Protein AF-X1IYY9-F1 (afdb_monomer_lite)

Foldseek 3Di:
DFDQPVQFFDKAKPDWDWPDQAQQFTKIKIWIDTPDWFQQDWWWKFKDLDPVDRPDTATWDDDTRTMTMGGGDHRPVHDDQQGKMKIKIAGDPPGSCHPRIYDIDIDGHD

Secondary structure (DSSP, 8-state):
-----TTS--EEEEEEEEEE-STT-EEEEEEEEESSTT----EEEEEESBTTB--EEEEPEEETTTEEEEEEE--GGG--TT-EEEEEEEEPTTSTTTT-PPPPEEEE--

Radius of gyration: 13.71 Å; chains: 1; bounding box: 32×25×36 Å

Structure (mmCIF, N/CA/C/O backbone):
data_AF-X1IYY9-F1
#
_entry.id   AF-X1IYY9-F1
#
loop_
_atom_site.group_PDB
_atom_site.id
_atom_site.type_symbol
_atom_site.label_atom_id
_atom_site.label_alt_id
_atom_site.label_comp_id
_atom_site.label_asym_id
_atom_site.label_entity_id
_atom_site.label_seq_id
_atom_site.pdbx_PDB_ins_code
_atom_site.Cartn_x
_atom_site.Cartn_y
_atom_site.Cartn_z
_atom_site.occupancy
_atom_site.B_iso_or_equiv
_atom_site.auth_seq_id
_atom_site.auth_comp_id
_atom_site.auth_asym_id
_atom_site.auth_atom_id
_atom_site.pdbx_PDB_model_num
ATOM 1 N N . MET A 1 1 ? -15.317 -3.713 -0.222 1.00 36.53 1 MET A N 1
ATOM 2 C CA . MET A 1 1 ? -16.298 -3.359 0.817 1.00 36.53 1 MET A CA 1
ATOM 3 C C . MET A 1 1 ? -15.559 -3.500 2.126 1.00 36.53 1 MET A C 1
ATOM 5 O O . MET A 1 1 ? -15.059 -4.590 2.386 1.00 36.53 1 MET A O 1
ATOM 9 N N . ASP A 1 2 ? -15.377 -2.403 2.850 1.00 38.66 2 ASP A N 1
ATOM 10 C CA . ASP A 1 2 ? -14.520 -2.381 4.035 1.00 38.66 2 ASP A CA 1
ATOM 11 C C . ASP A 1 2 ? -15.244 -3.054 5.203 1.00 38.66 2 ASP A C 1
ATOM 13 O O . ASP A 1 2 ? -16.399 -2.741 5.502 1.00 38.66 2 ASP A O 1
ATOM 17 N N . VAL A 1 3 ? -14.593 -4.043 5.815 1.00 47.41 3 VAL A N 1
ATOM 18 C CA . VAL A 1 3 ? -15.176 -4.855 6.886 1.00 47.41 3 VAL A CA 1
ATOM 19 C C . VAL A 1 3 ? -14.784 -4.238 8.221 1.00 47.41 3 VAL A C 1
ATOM 21 O O . VAL A 1 3 ? -13.621 -4.279 8.614 1.00 47.41 3 VAL A O 1
ATOM 24 N N . LYS A 1 4 ? -15.765 -3.685 8.939 1.00 53.38 4 LYS A N 1
ATOM 25 C CA . LYS A 1 4 ? -15.590 -3.317 10.347 1.00 53.38 4 LYS A CA 1
ATOM 26 C C . LYS A 1 4 ? -15.482 -4.598 11.173 1.00 53.38 4 LYS A C 1
ATOM 28 O O . LYS A 1 4 ? -16.426 -5.385 11.214 1.00 53.38 4 LYS A O 1
ATOM 33 N N . VAL A 1 5 ? -14.352 -4.812 11.839 1.00 55.25 5 VAL A N 1
ATOM 34 C CA . VAL A 1 5 ? -14.195 -5.912 12.798 1.00 55.25 5 VAL A CA 1
ATOM 35 C C . VAL A 1 5 ? -14.677 -5.411 14.156 1.00 55.25 5 VAL A C 1
ATOM 37 O O . VAL A 1 5 ? -13.990 -4.635 14.805 1.00 55.25 5 VAL A O 1
ATOM 40 N N . ALA A 1 6 ? -15.871 -5.834 14.581 1.00 54.78 6 ALA A N 1
ATOM 41 C CA . ALA A 1 6 ? -16.548 -5.307 15.775 1.00 54.78 6 ALA A CA 1
ATOM 42 C C . ALA A 1 6 ? -15.751 -5.442 17.092 1.00 54.78 6 ALA A C 1
ATOM 44 O O . ALA A 1 6 ? -16.041 -4.741 18.055 1.00 54.78 6 ALA A O 1
ATOM 45 N N . SER A 1 7 ? -14.755 -6.330 17.148 1.00 58.47 7 SER A N 1
ATOM 46 C CA . SER A 1 7 ? -13.885 -6.546 18.314 1.00 58.47 7 SER A CA 1
ATOM 47 C C . SER A 1 7 ? -12.548 -5.793 18.250 1.00 58.47 7 SER A C 1
ATOM 49 O O . SER A 1 7 ? -11.671 -6.045 19.075 1.00 58.47 7 SER A O 1
ATOM 51 N N . LYS A 1 8 ? -12.344 -4.941 17.242 1.00 64.75 8 LYS A N 1
ATOM 52 C CA . LYS A 1 8 ? -11.096 -4.213 16.972 1.00 64.75 8 LYS A CA 1
ATOM 53 C C . LYS A 1 8 ? -11.414 -2.755 16.648 1.00 64.75 8 LYS A C 1
ATOM 55 O O . LYS A 1 8 ? -12.561 -2.428 16.348 1.00 64.75 8 LYS A O 1
ATOM 60 N N . LYS A 1 9 ? -10.418 -1.867 16.719 1.00 69.31 9 LYS A N 1
ATOM 61 C CA . LYS A 1 9 ? -10.631 -0.460 16.347 1.00 69.31 9 LYS A CA 1
ATOM 62 C C . LYS A 1 9 ? -10.863 -0.380 14.832 1.00 69.31 9 LYS A C 1
ATOM 64 O O . LYS A 1 9 ? -9.983 -0.791 14.074 1.00 69.31 9 LYS A O 1
ATOM 69 N N . PRO A 1 10 ? -12.038 0.082 14.368 1.0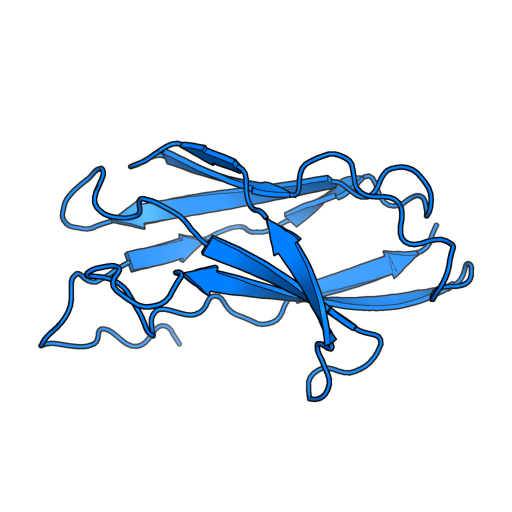0 70.31 10 PRO A N 1
ATOM 70 C CA . PRO A 1 10 ? -12.325 0.134 12.944 1.00 70.31 10 PRO A CA 1
ATOM 71 C C . PRO A 1 10 ? -11.508 1.251 12.287 1.00 70.31 10 PRO A C 1
ATOM 73 O O . PRO A 1 10 ? -11.575 2.413 12.694 1.00 70.31 10 PRO A O 1
ATOM 76 N N . ILE A 1 11 ? -10.768 0.888 11.240 1.00 78.62 11 ILE A N 1
ATOM 77 C CA . ILE A 1 11 ? -10.010 1.816 10.398 1.00 78.62 11 ILE A CA 1
ATOM 78 C C . ILE A 1 11 ? -10.380 1.564 8.942 1.00 78.62 11 ILE A C 1
ATOM 80 O O . ILE A 1 11 ? -10.405 0.419 8.486 1.00 78.62 11 ILE A O 1
ATOM 84 N N . VAL A 1 12 ? -1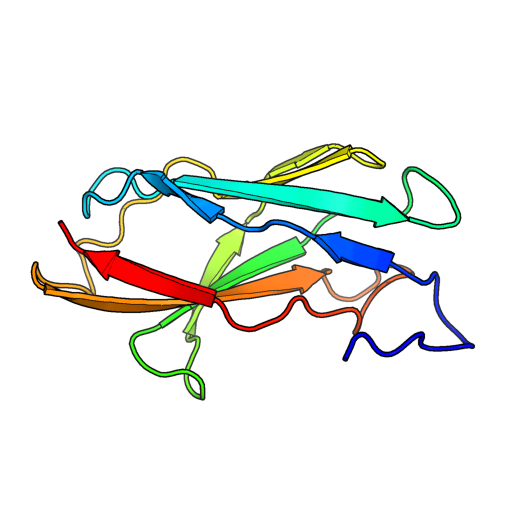0.650 2.643 8.209 1.00 79.06 12 VAL A N 1
ATOM 85 C CA . VAL A 1 12 ? -10.846 2.607 6.758 1.00 79.06 12 VAL A CA 1
ATOM 86 C C . VAL A 1 12 ? -9.702 3.342 6.069 1.00 79.06 12 VAL A C 1
ATOM 88 O O . VAL A 1 12 ? -9.477 4.531 6.308 1.00 79.06 12 VAL A O 1
ATOM 91 N N . TYR A 1 13 ? -9.011 2.640 5.172 1.00 82.88 13 TYR A N 1
ATOM 92 C CA . TYR A 1 13 ? -7.971 3.209 4.314 1.00 82.88 13 TYR A CA 1
ATOM 93 C C . TYR A 1 13 ? -8.608 3.726 3.037 1.00 82.88 13 TYR A C 1
ATOM 95 O O . TYR A 1 13 ? -9.187 2.948 2.276 1.00 82.88 13 TYR A O 1
ATOM 103 N N . SER A 1 14 ? -8.482 5.021 2.776 1.00 81.50 14 SER A N 1
ATOM 104 C CA . SER A 1 14 ? -9.069 5.630 1.589 1.00 81.50 14 SER A CA 1
ATOM 105 C C . SER A 1 14 ? -8.018 6.261 0.688 1.00 81.50 14 SER A C 1
ATOM 107 O O . SER A 1 14 ? -6.945 6.683 1.123 1.00 81.50 14 SER A O 1
ATOM 109 N N . ASN A 1 15 ? -8.368 6.321 -0.599 1.00 83.31 15 ASN A N 1
ATOM 110 C CA . ASN A 1 15 ? -7.646 7.080 -1.614 1.00 83.31 15 ASN A CA 1
ATOM 111 C C . ASN A 1 15 ? -6.138 6.764 -1.677 1.00 83.31 15 ASN A C 1
ATOM 113 O O . ASN A 1 15 ? -5.314 7.664 -1.846 1.00 83.31 15 ASN A O 1
ATOM 117 N N . PHE A 1 16 ? -5.778 5.483 -1.528 1.00 86.94 16 PHE A N 1
ATOM 118 C CA . PHE A 1 16 ? -4.395 5.073 -1.718 1.00 86.94 16 PHE A CA 1
ATOM 119 C C . PHE A 1 16 ? -4.010 5.222 -3.188 1.00 86.94 16 PHE A C 1
ATOM 121 O O . PHE A 1 16 ? -4.641 4.628 -4.066 1.00 86.94 16 PHE A O 1
ATOM 128 N N . HIS A 1 17 ? -2.976 6.011 -3.446 1.00 87.25 17 HIS A N 1
ATOM 129 C CA . HIS A 1 17 ? -2.451 6.218 -4.785 1.00 87.25 17 HIS A CA 1
ATOM 130 C C . HIS A 1 17 ? -0.931 6.340 -4.762 1.00 87.25 17 HIS A C 1
ATOM 132 O O . HIS A 1 17 ? -0.323 6.803 -3.795 1.00 87.25 17 HIS A O 1
ATOM 138 N N . MET A 1 18 ? -0.322 5.900 -5.859 1.00 90.88 18 MET A N 1
ATOM 139 C CA . MET A 1 18 ? 1.110 6.029 -6.074 1.00 90.88 18 MET A CA 1
ATOM 140 C C . MET A 1 18 ? 1.444 7.457 -6.506 1.00 90.88 18 MET A C 1
ATOM 142 O O . MET A 1 18 ? 0.718 8.064 -7.294 1.00 90.88 18 MET A O 1
ATOM 146 N N . THR A 1 19 ? 2.555 7.970 -5.998 1.00 91.06 19 THR A N 1
ATOM 147 C CA . THR A 1 19 ? 3.123 9.281 -6.333 1.00 91.06 19 THR A CA 1
ATOM 148 C C . THR A 1 19 ? 4.437 9.148 -7.104 1.00 91.06 19 THR A C 1
ATOM 150 O O . THR A 1 19 ? 4.773 10.030 -7.888 1.00 91.06 19 THR A O 1
ATOM 153 N N . GLY A 1 20 ? 5.149 8.030 -6.929 1.00 89.62 20 GLY A N 1
ATOM 154 C CA . GLY A 1 20 ? 6.357 7.663 -7.665 1.00 89.62 20 GLY A CA 1
ATOM 155 C C . GLY A 1 20 ? 6.172 6.323 -8.371 1.00 89.62 20 GLY A C 1
ATOM 156 O O . GLY A 1 20 ? 5.678 5.368 -7.771 1.00 89.62 20 GLY A O 1
ATOM 157 N N . PHE A 1 21 ? 6.560 6.268 -9.645 1.00 88.75 21 PHE A N 1
ATOM 158 C CA . PHE A 1 21 ? 6.306 5.126 -10.536 1.00 88.75 21 PHE A CA 1
ATOM 159 C C . PHE A 1 21 ? 7.576 4.529 -11.150 1.00 88.75 21 PHE A C 1
ATOM 161 O O . PHE A 1 21 ? 7.494 3.527 -11.857 1.00 88.75 21 PHE A O 1
ATOM 168 N N . THR A 1 22 ? 8.736 5.138 -10.900 1.00 90.50 22 THR A N 1
ATOM 169 C CA . THR A 1 22 ? 10.026 4.623 -11.365 1.00 90.50 22 THR A CA 1
ATOM 170 C C . THR A 1 22 ? 10.491 3.505 -10.443 1.00 90.50 22 THR A C 1
ATOM 172 O O . THR A 1 22 ? 10.186 3.496 -9.251 1.00 90.50 22 THR A O 1
ATOM 175 N N . ARG A 1 23 ? 11.280 2.577 -10.980 1.00 92.06 23 ARG A N 1
ATOM 176 C CA . ARG A 1 23 ? 11.767 1.419 -10.213 1.00 92.06 23 ARG A CA 1
ATOM 177 C C . ARG A 1 23 ? 12.635 1.805 -9.014 1.00 92.06 23 ARG A C 1
ATOM 179 O O . ARG A 1 23 ? 12.539 1.161 -7.978 1.00 92.06 23 ARG A O 1
ATOM 186 N N . ALA A 1 24 ? 13.434 2.861 -9.144 1.00 92.00 24 ALA A N 1
ATOM 187 C CA . ALA A 1 24 ? 14.336 3.312 -8.089 1.00 92.00 24 ALA A CA 1
ATOM 188 C C . ALA A 1 24 ? 13.636 4.119 -6.978 1.00 92.00 24 ALA A C 1
ATOM 190 O O . ALA A 1 24 ? 14.159 4.205 -5.872 1.00 92.00 24 ALA A O 1
ATOM 191 N N . THR A 1 25 ? 12.480 4.740 -7.256 1.00 91.31 25 THR A N 1
ATOM 192 C CA . THR A 1 25 ? 11.813 5.648 -6.304 1.00 91.31 25 THR A CA 1
ATOM 193 C C . THR A 1 25 ? 10.294 5.480 -6.330 1.00 91.31 25 THR A C 1
ATOM 195 O O . THR A 1 25 ? 9.543 6.423 -6.609 1.00 91.31 25 THR A O 1
ATOM 198 N N . VAL A 1 26 ? 9.816 4.273 -6.029 1.00 92.12 26 VAL A N 1
ATOM 199 C CA . VAL A 1 26 ? 8.384 4.049 -5.809 1.00 92.12 26 VAL A CA 1
ATOM 200 C C . VAL A 1 26 ? 7.974 4.698 -4.492 1.00 92.12 26 VAL A C 1
ATOM 202 O O . VAL A 1 26 ? 8.569 4.438 -3.448 1.00 92.12 26 VAL A O 1
ATOM 205 N N . THR A 1 27 ? 6.935 5.530 -4.541 1.00 95.12 27 THR A N 1
ATOM 206 C CA . THR A 1 27 ? 6.328 6.194 -3.376 1.00 95.12 27 THR A CA 1
ATOM 207 C C . THR A 1 27 ? 4.818 6.244 -3.543 1.00 95.12 27 THR A C 1
ATOM 209 O O . THR A 1 27 ? 4.316 6.248 -4.669 1.00 95.12 27 THR A O 1
ATOM 212 N N . GLY A 1 28 ? 4.071 6.284 -2.442 1.00 93.69 28 GLY A N 1
ATOM 213 C CA . GLY A 1 28 ? 2.614 6.418 -2.473 1.00 93.69 28 GLY A CA 1
ATOM 214 C C . GLY A 1 28 ? 2.043 6.761 -1.110 1.00 93.69 28 GLY A C 1
ATOM 215 O O . GLY A 1 28 ? 2.704 6.554 -0.095 1.00 93.69 28 GLY A O 1
ATOM 216 N N . ILE A 1 29 ? 0.816 7.270 -1.088 1.00 94.19 29 ILE A N 1
ATOM 217 C CA . ILE A 1 29 ? 0.146 7.744 0.125 1.00 94.19 29 ILE A CA 1
ATOM 218 C C . ILE A 1 29 ? -1.307 7.284 0.157 1.00 94.19 29 ILE A C 1
ATOM 220 O O . ILE A 1 29 ? -1.978 7.217 -0.872 1.00 94.19 29 ILE A O 1
ATOM 224 N N . GLY A 1 30 ? -1.796 6.960 1.352 1.00 91.69 30 GLY A N 1
ATOM 225 C CA . GLY A 1 30 ? -3.200 6.676 1.635 1.00 91.69 30 GLY A CA 1
ATOM 226 C C . GLY A 1 30 ? -3.632 7.356 2.922 1.00 91.69 30 GLY A C 1
ATOM 227 O O . GLY A 1 30 ? -2.809 7.616 3.798 1.00 91.69 30 GLY A O 1
ATOM 228 N N . PHE A 1 31 ? -4.923 7.643 3.040 1.00 89.12 31 PHE A N 1
ATOM 229 C CA . PHE A 1 31 ? -5.472 8.364 4.183 1.00 89.12 31 PHE A CA 1
ATOM 230 C C . PHE A 1 31 ? -6.136 7.410 5.168 1.00 89.12 31 PHE A C 1
ATOM 232 O O . PHE A 1 31 ? -6.773 6.425 4.778 1.00 89.12 31 PHE A O 1
ATOM 239 N N . LEU A 1 32 ? -5.973 7.722 6.451 1.00 86.56 32 LEU A N 1
ATOM 240 C CA . LEU A 1 32 ? -6.562 6.985 7.557 1.00 86.56 32 LEU A CA 1
ATOM 241 C C . LEU A 1 32 ? -7.872 7.650 7.959 1.00 86.56 32 LEU A C 1
ATOM 243 O O . LEU A 1 32 ? -7.893 8.819 8.327 1.00 86.56 32 LEU A O 1
ATOM 247 N N . ASN A 1 33 ? -8.960 6.889 7.925 1.00 79.44 33 ASN A N 1
ATOM 248 C CA . ASN A 1 33 ? -10.226 7.289 8.527 1.00 79.44 33 ASN A CA 1
ATOM 249 C C . ASN A 1 33 ? -10.455 6.369 9.721 1.00 79.44 33 ASN A C 1
ATOM 251 O O . ASN A 1 33 ? -11.056 5.299 9.599 1.00 79.44 33 ASN A O 1
ATOM 255 N N . GLU A 1 34 ? -9.884 6.757 10.855 1.00 71.25 34 GLU A N 1
ATOM 256 C CA . GLU A 1 34 ? -10.069 6.063 12.125 1.00 71.25 34 GLU A CA 1
ATOM 257 C C . GLU A 1 34 ? -11.289 6.661 12.837 1.00 71.25 34 GLU A C 1
ATOM 259 O O . GLU A 1 34 ? -11.407 7.881 12.946 1.00 71.25 34 GLU A O 1
ATOM 264 N N . GLU A 1 35 ? -12.199 5.827 13.351 1.00 65.94 35 GLU A N 1
ATOM 265 C CA . GLU A 1 35 ? -13.294 6.334 14.203 1.00 65.94 35 GLU A CA 1
ATOM 266 C C . GLU A 1 35 ? -12.756 6.903 15.524 1.00 65.94 35 GLU A C 1
ATOM 268 O O . GLU A 1 35 ? -13.337 7.812 16.111 1.00 65.94 35 GLU A O 1
ATOM 273 N N . THR A 1 36 ? -11.623 6.371 15.986 1.00 66.69 36 THR A N 1
ATOM 274 C CA . THR A 1 36 ? -10.851 6.900 17.111 1.00 66.69 36 THR A CA 1
ATOM 275 C C . THR A 1 36 ? -9.459 7.228 16.596 1.00 66.69 36 THR A C 1
ATOM 277 O O . THR A 1 36 ? -8.712 6.321 16.244 1.00 66.69 36 THR A O 1
ATOM 280 N N . GLY A 1 37 ? -9.131 8.515 16.503 1.00 65.62 37 GLY A N 1
ATO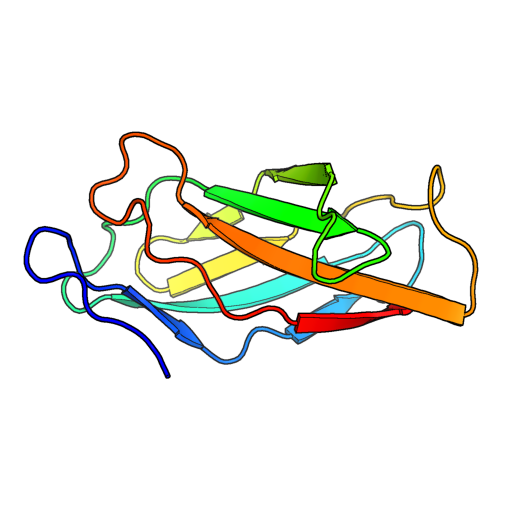M 281 C CA . GLY A 1 37 ? -7.862 8.955 15.923 1.00 65.62 37 GLY A CA 1
ATOM 282 C C . GLY A 1 37 ? -6.632 8.409 16.656 1.00 65.62 37 GLY A C 1
ATOM 283 O O . GLY A 1 37 ? -6.643 8.256 17.880 1.00 65.62 37 GLY A O 1
ATOM 284 N N . SER A 1 38 ? -5.564 8.183 15.890 1.00 71.50 38 SER A N 1
ATOM 285 C CA . SER A 1 38 ? -4.211 7.841 16.345 1.00 71.50 38 SER A CA 1
ATOM 286 C C . SER A 1 38 ? -4.069 6.451 16.963 1.00 71.50 38 SER A C 1
ATOM 288 O O . SER A 1 38 ? -3.301 6.274 17.909 1.00 71.50 38 SER A O 1
ATOM 290 N N . SER A 1 39 ? -4.802 5.462 16.450 1.00 76.56 39 SER A N 1
ATOM 291 C CA . SER A 1 39 ? -4.711 4.086 16.946 1.00 76.56 39 SER A CA 1
ATOM 292 C C . SER A 1 39 ? -3.715 3.219 16.184 1.00 76.56 39 SER A C 1
ATOM 294 O O . SER A 1 39 ? -3.082 2.375 16.809 1.00 76.56 39 SER A O 1
ATOM 296 N N . LEU A 1 40 ? -3.525 3.473 14.887 1.00 85.88 40 LEU A N 1
ATOM 297 C CA . LEU A 1 40 ? -2.500 2.813 14.085 1.00 85.88 40 LEU A CA 1
ATOM 298 C C . LEU A 1 40 ? -1.101 3.313 14.475 1.00 85.88 40 LEU A C 1
ATOM 300 O O . LEU A 1 40 ? -0.762 4.477 14.244 1.00 85.88 40 LEU A O 1
ATOM 304 N N . ALA A 1 41 ? -0.277 2.419 15.016 1.00 88.06 41 ALA A N 1
ATOM 305 C CA . ALA A 1 41 ? 1.101 2.705 15.406 1.00 88.06 41 ALA A CA 1
ATOM 306 C C . ALA A 1 41 ? 2.105 2.313 14.314 1.00 88.06 41 ALA A C 1
ATOM 308 O O . ALA A 1 41 ? 3.062 3.049 14.059 1.00 88.06 41 ALA A O 1
ATOM 309 N N . SER A 1 42 ? 1.902 1.165 13.660 1.00 91.81 42 SER A N 1
ATOM 310 C CA . SER A 1 42 ? 2.800 0.685 12.608 1.00 91.81 42 SER A CA 1
ATOM 311 C C . SER A 1 42 ? 2.120 -0.261 11.618 1.00 91.81 42 SER A C 1
ATOM 313 O O . SER A 1 42 ? 1.045 -0.814 11.848 1.00 91.81 42 SER A O 1
ATOM 315 N N . GLY A 1 43 ? 2.764 -0.450 10.471 1.00 93.75 43 GLY A N 1
ATOM 316 C CA . GLY A 1 43 ? 2.330 -1.405 9.465 1.00 93.75 43 GLY A CA 1
ATOM 317 C C . GLY A 1 43 ? 3.300 -1.474 8.300 1.00 93.75 43 GLY A C 1
ATOM 318 O O . GLY A 1 43 ? 4.296 -0.746 8.235 1.00 93.75 43 GLY A O 1
ATOM 319 N N . LYS A 1 44 ? 3.002 -2.367 7.360 1.00 96.50 44 LYS A N 1
ATOM 320 C CA . LYS A 1 44 ? 3.837 -2.604 6.183 1.00 96.50 44 LYS A CA 1
ATOM 321 C C . LYS A 1 44 ? 3.005 -2.582 4.912 1.00 96.50 44 LYS A C 1
ATOM 323 O O . LYS A 1 44 ? 1.865 -3.049 4.875 1.00 96.50 44 LYS A O 1
ATOM 328 N N . PHE A 1 45 ? 3.609 -2.076 3.848 1.00 95.88 45 PHE A N 1
ATOM 329 C CA . PHE A 1 45 ? 3.146 -2.306 2.492 1.00 95.88 45 PHE A CA 1
ATOM 330 C C . PHE A 1 45 ? 3.729 -3.618 1.989 1.00 95.88 45 PHE A C 1
ATOM 332 O O . PHE A 1 45 ? 4.938 -3.822 2.020 1.00 95.88 45 PHE A O 1
ATOM 339 N N . TYR A 1 46 ? 2.861 -4.504 1.524 1.00 96.19 46 TYR A N 1
ATOM 340 C CA . TYR A 1 46 ? 3.227 -5.763 0.899 1.00 96.19 46 TYR A CA 1
ATOM 341 C C . TYR A 1 46 ? 3.043 -5.621 -0.604 1.00 96.19 46 TYR A C 1
ATOM 343 O O . TYR A 1 46 ? 1.939 -5.319 -1.059 1.00 96.19 46 TYR A O 1
ATOM 351 N N . LEU A 1 47 ? 4.113 -5.840 -1.360 1.00 96.31 47 LEU A N 1
ATOM 352 C CA . LEU A 1 47 ? 4.174 -5.703 -2.805 1.00 96.31 47 LEU A CA 1
ATOM 353 C C . LEU A 1 47 ? 4.477 -7.043 -3.478 1.00 96.31 47 LEU A C 1
ATOM 355 O O . LEU A 1 47 ? 5.106 -7.933 -2.898 1.00 96.31 47 LEU A O 1
ATOM 359 N N . GLY A 1 48 ? 4.050 -7.178 -4.729 1.00 97.06 48 GLY A N 1
ATOM 360 C CA . GLY A 1 48 ? 4.407 -8.311 -5.574 1.00 97.06 48 GLY A CA 1
ATOM 361 C C . GLY A 1 48 ? 3.838 -8.201 -6.982 1.00 97.06 48 GLY A C 1
ATOM 362 O O . GLY A 1 48 ? 3.030 -7.324 -7.280 1.00 97.06 48 GLY A O 1
ATOM 363 N N . LEU A 1 49 ? 4.235 -9.128 -7.850 1.00 96.88 49 LEU A N 1
ATOM 364 C CA . LEU A 1 49 ? 3.780 -9.192 -9.247 1.00 96.88 49 LEU A CA 1
ATOM 365 C C . LEU A 1 49 ? 2.440 -9.935 -9.420 1.00 96.88 49 LEU A C 1
ATOM 367 O O . LEU A 1 49 ? 1.927 -10.071 -10.527 1.00 96.88 49 LEU A O 1
ATOM 371 N N . SER A 1 50 ? 1.841 -10.411 -8.322 1.00 95.94 50 SER A N 1
ATOM 372 C CA . SER A 1 50 ? 0.512 -11.030 -8.301 1.00 95.94 50 SER A CA 1
ATOM 373 C C . SER A 1 50 ? -0.281 -10.588 -7.075 1.00 95.94 50 SER A C 1
ATOM 375 O O . SER A 1 50 ? 0.260 -10.484 -5.976 1.00 95.94 50 SER A O 1
ATOM 377 N N . LYS A 1 51 ? -1.602 -10.437 -7.239 1.00 93.81 51 LYS A N 1
ATOM 378 C CA . LYS A 1 51 ? -2.550 -10.134 -6.151 1.00 93.81 51 LYS A CA 1
ATOM 379 C C . LYS A 1 51 ? -2.546 -11.171 -5.025 1.00 93.81 51 LYS A C 1
ATOM 381 O O . LYS A 1 51 ? -2.979 -10.861 -3.922 1.00 93.81 51 LYS A O 1
ATOM 386 N N . THR A 1 52 ? -2.110 -12.397 -5.302 1.00 92.94 52 THR A N 1
ATOM 387 C CA . THR A 1 52 ? -2.089 -13.497 -4.327 1.00 92.94 52 THR A CA 1
ATOM 388 C C . THR A 1 52 ? -0.705 -13.758 -3.738 1.00 92.94 52 THR A C 1
ATOM 390 O O . THR A 1 52 ? -0.598 -14.560 -2.817 1.00 92.94 52 THR A O 1
ATOM 393 N N . ASN A 1 53 ? 0.345 -13.092 -4.235 1.00 93.00 53 ASN A N 1
ATOM 394 C CA . ASN A 1 53 ? 1.728 -13.333 -3.824 1.00 93.00 53 ASN A CA 1
ATOM 395 C C . ASN A 1 53 ? 2.474 -12.011 -3.574 1.00 93.00 53 ASN A C 1
ATOM 397 O O . ASN A 1 53 ? 3.313 -11.590 -4.371 1.00 93.00 53 ASN A O 1
ATOM 401 N N . LEU A 1 54 ? 2.123 -11.340 -2.473 1.00 95.94 54 LEU A N 1
ATOM 402 C CA . LEU A 1 54 ? 2.737 -10.083 -2.034 1.00 95.94 54 LEU A CA 1
ATOM 403 C C . LEU A 1 54 ? 3.869 -10.382 -1.038 1.00 95.94 54 LEU A C 1
ATOM 405 O O . LEU A 1 54 ? 3.638 -10.439 0.170 1.00 95.94 54 LEU A O 1
ATOM 409 N N . ILE A 1 55 ? 5.067 -10.649 -1.559 1.00 96.44 55 ILE A N 1
ATOM 410 C CA . ILE A 1 55 ? 6.214 -11.166 -0.790 1.00 96.44 55 ILE A CA 1
ATOM 411 C C . ILE A 1 55 ? 7.217 -10.089 -0.367 1.00 96.44 55 ILE A C 1
ATOM 413 O O . ILE A 1 55 ? 8.032 -10.333 0.520 1.00 96.44 55 ILE A O 1
ATOM 417 N N . HIS A 1 56 ? 7.165 -8.903 -0.975 1.00 96.38 56 HIS A N 1
ATOM 418 C CA . HIS A 1 56 ? 8.088 -7.812 -0.674 1.00 96.38 56 HIS A CA 1
ATOM 419 C C . HIS A 1 56 ? 7.448 -6.879 0.346 1.00 96.38 56 HIS A C 1
ATOM 421 O O . HIS A 1 56 ? 6.451 -6.232 0.045 1.00 96.38 56 HIS A O 1
ATOM 427 N N . ALA A 1 57 ? 7.990 -6.823 1.560 1.00 96.38 57 ALA A N 1
ATOM 428 C CA . ALA A 1 57 ? 7.454 -5.982 2.622 1.00 96.38 57 ALA A CA 1
ATOM 429 C C . ALA A 1 57 ? 8.287 -4.705 2.785 1.00 96.38 57 ALA A C 1
ATOM 431 O O . ALA A 1 57 ? 9.509 -4.765 2.899 1.00 96.38 57 ALA A O 1
ATOM 432 N N . VAL A 1 58 ? 7.609 -3.565 2.852 1.00 96.44 58 VAL A N 1
ATOM 433 C CA . VAL A 1 58 ? 8.190 -2.239 3.078 1.00 96.44 58 VAL A CA 1
ATOM 434 C C . VAL A 1 58 ? 7.541 -1.650 4.317 1.00 96.44 58 VAL A C 1
ATOM 436 O O . VAL A 1 58 ? 6.315 -1.622 4.422 1.00 96.44 58 VAL A O 1
ATOM 439 N N . VAL A 1 59 ? 8.346 -1.180 5.266 1.00 96.81 59 VAL A N 1
ATOM 440 C CA . VAL A 1 59 ? 7.826 -0.508 6.462 1.00 96.81 59 VAL A CA 1
ATOM 441 C C . VAL A 1 59 ? 7.152 0.798 6.053 1.00 96.81 59 VAL A C 1
ATOM 443 O O . VAL A 1 59 ? 7.749 1.615 5.356 1.00 96.81 59 VAL A O 1
ATOM 446 N N . ALA A 1 60 ? 5.901 0.985 6.469 1.00 96.25 60 ALA A N 1
ATOM 447 C CA . ALA A 1 60 ? 5.167 2.208 6.196 1.00 96.25 60 ALA A CA 1
ATOM 448 C C . ALA A 1 60 ? 5.622 3.338 7.123 1.00 96.25 60 ALA A C 1
ATOM 450 O O . ALA A 1 60 ? 5.919 3.120 8.298 1.00 96.25 60 ALA A O 1
ATOM 451 N N . GLN A 1 61 ? 5.583 4.565 6.616 1.00 96.00 61 GLN A N 1
ATOM 452 C CA . GLN A 1 61 ? 5.577 5.751 7.461 1.00 96.00 61 GLN A CA 1
ATOM 453 C C . GLN A 1 61 ? 4.133 6.032 7.874 1.00 96.00 61 GLN A C 1
ATOM 455 O O . GLN A 1 61 ? 3.273 6.243 7.018 1.00 96.00 61 GLN A O 1
ATOM 460 N N . VAL A 1 62 ? 3.865 6.006 9.178 1.00 92.69 62 VAL A N 1
ATOM 461 C CA . VAL A 1 62 ? 2.528 6.226 9.736 1.00 92.69 62 VAL A CA 1
ATOM 462 C C . VAL A 1 62 ? 2.467 7.608 10.375 1.00 92.69 62 VAL A C 1
ATOM 464 O O . VAL A 1 62 ? 3.216 7.909 11.301 1.00 92.69 62 VAL A O 1
ATOM 467 N N . ALA A 1 63 ? 1.544 8.436 9.898 1.00 91.12 63 ALA A N 1
ATOM 468 C CA . ALA A 1 63 ? 1.084 9.626 10.595 1.00 91.12 63 ALA A CA 1
ATOM 469 C C . ALA A 1 63 ? -0.279 9.294 11.216 1.00 91.12 63 ALA A C 1
ATOM 471 O O . ALA A 1 63 ? -1.297 9.305 10.520 1.00 91.12 63 ALA A O 1
ATOM 472 N N . GLY A 1 64 ? -0.287 8.936 12.505 1.00 85.75 64 GLY A N 1
ATOM 473 C CA . GLY A 1 64 ? -1.494 8.496 13.218 1.00 85.75 64 GLY A CA 1
ATOM 474 C C . GLY A 1 64 ? -2.656 9.482 13.059 1.00 85.75 64 GLY A C 1
ATOM 475 O O . GLY A 1 64 ? -2.456 10.695 13.113 1.00 85.75 64 GLY A O 1
ATOM 476 N N . GLY A 1 65 ? -3.861 8.968 12.798 1.00 83.56 65 GLY A N 1
ATOM 477 C CA . GLY A 1 65 ? -5.048 9.781 12.522 1.00 83.56 65 GLY A CA 1
ATOM 478 C C . GLY A 1 65 ? -5.073 10.483 11.161 1.00 83.56 65 GLY A C 1
ATOM 479 O O . GLY A 1 65 ? -6.062 11.147 10.866 1.00 83.56 65 GLY A O 1
ATOM 480 N N . ALA A 1 66 ? -4.025 10.365 10.338 1.00 88.88 66 ALA A N 1
ATOM 481 C CA . ALA A 1 66 ? -3.899 11.127 9.097 1.00 88.88 66 ALA A CA 1
ATOM 482 C C . ALA A 1 66 ? -3.611 10.250 7.874 1.00 88.88 66 ALA A C 1
ATOM 484 O O . ALA A 1 66 ? -4.433 10.174 6.957 1.00 88.88 66 ALA A O 1
ATOM 485 N N . SER A 1 67 ? -2.448 9.597 7.821 1.00 92.31 67 SER A N 1
ATOM 486 C CA . SER A 1 67 ? -1.991 8.939 6.596 1.00 92.31 67 SER A CA 1
ATOM 487 C C . SER A 1 67 ? -0.990 7.812 6.820 1.00 92.31 67 SER A C 1
ATOM 489 O O . SER A 1 67 ? -0.298 7.738 7.833 1.00 92.31 67 SER A O 1
ATOM 491 N N . ILE A 1 68 ? -0.880 6.969 5.800 1.00 94.12 68 ILE A N 1
ATOM 492 C CA . ILE A 1 68 ? 0.169 5.969 5.621 1.00 94.12 68 ILE A CA 1
ATOM 493 C C . ILE A 1 68 ? 0.897 6.239 4.310 1.00 94.12 68 ILE A C 1
ATOM 495 O O . ILE A 1 68 ? 0.262 6.481 3.283 1.00 94.12 68 ILE A O 1
ATOM 499 N N . THR A 1 69 ? 2.220 6.161 4.334 1.00 96.31 69 THR A N 1
ATOM 500 C CA . THR A 1 69 ? 3.057 6.480 3.173 1.00 96.31 69 THR A CA 1
ATOM 501 C C . THR A 1 69 ? 4.065 5.366 2.934 1.00 96.31 69 THR A C 1
ATOM 503 O O . THR A 1 69 ? 4.683 4.872 3.883 1.00 96.31 69 THR A O 1
ATOM 506 N N . ILE A 1 70 ? 4.239 4.956 1.675 1.00 96.00 70 ILE A N 1
ATOM 507 C CA . ILE A 1 70 ? 5.404 4.159 1.288 1.00 96.00 70 ILE A CA 1
ATOM 508 C C . ILE A 1 70 ? 6.598 5.120 1.255 1.00 96.00 70 ILE A C 1
ATOM 510 O O . ILE A 1 70 ? 6.561 6.065 0.458 1.00 96.00 70 ILE A O 1
ATOM 514 N N . PRO A 1 71 ? 7.644 4.914 2.073 1.00 94.81 71 PRO A N 1
ATOM 515 C CA . PRO A 1 71 ? 8.884 5.663 1.903 1.00 94.81 71 PRO A CA 1
ATOM 516 C C . PRO A 1 71 ? 9.471 5.401 0.510 1.00 94.81 71 PRO A C 1
ATOM 518 O O . PRO A 1 71 ? 9.107 4.421 -0.144 1.00 94.81 71 PRO A O 1
ATOM 521 N N . GLU A 1 72 ? 10.399 6.245 0.059 1.00 94.88 72 GLU A N 1
ATOM 522 C CA . GLU A 1 72 ? 11.132 5.988 -1.185 1.00 94.88 72 GLU A CA 1
ATOM 523 C C . GLU A 1 72 ? 11.718 4.576 -1.170 1.00 94.88 72 GLU A C 1
ATOM 525 O O . GLU A 1 72 ? 12.525 4.224 -0.308 1.00 94.88 72 GLU A O 1
ATOM 530 N N . THR A 1 73 ? 11.229 3.750 -2.094 1.00 95.50 73 THR A N 1
ATOM 531 C CA . THR A 1 73 ? 11.544 2.328 -2.152 1.00 95.50 73 THR A CA 1
ATOM 532 C C . THR A 1 73 ? 12.078 1.974 -3.527 1.00 95.50 73 THR A C 1
ATOM 534 O O . THR A 1 73 ? 11.425 2.224 -4.543 1.00 95.50 73 THR A O 1
ATOM 537 N N . ASP A 1 74 ? 13.236 1.322 -3.524 1.00 95.62 74 ASP A N 1
ATOM 538 C CA . ASP A 1 74 ? 13.822 0.684 -4.693 1.00 95.62 74 ASP A CA 1
ATOM 539 C C . ASP A 1 74 ? 13.238 -0.728 -4.873 1.00 95.62 74 ASP A C 1
ATOM 541 O O . ASP A 1 74 ? 13.281 -1.574 -3.973 1.00 95.62 74 ASP A O 1
ATOM 545 N N . ILE A 1 75 ? 12.664 -0.974 -6.048 1.00 95.56 75 ILE A N 1
ATOM 546 C CA . ILE A 1 75 ? 12.080 -2.256 -6.453 1.00 95.56 75 ILE A CA 1
ATOM 547 C C . ILE A 1 75 ? 12.790 -2.867 -7.669 1.00 95.56 75 ILE A C 1
ATOM 549 O O . ILE A 1 75 ? 12.290 -3.829 -8.260 1.00 95.56 75 ILE A O 1
ATOM 553 N N . GLU A 1 76 ? 13.950 -2.337 -8.064 1.00 96.00 76 GLU A N 1
ATOM 554 C CA . GLU A 1 76 ? 14.677 -2.768 -9.260 1.00 96.00 76 GLU A CA 1
ATOM 555 C C . GLU A 1 76 ? 15.049 -4.247 -9.224 1.00 96.00 76 GLU A C 1
ATOM 557 O O . GLU A 1 76 ? 14.973 -4.933 -10.243 1.00 96.00 76 GLU A O 1
ATOM 562 N N . ALA A 1 77 ? 15.398 -4.761 -8.045 1.00 95.75 77 ALA A N 1
ATOM 563 C CA . ALA A 1 77 ? 15.874 -6.130 -7.881 1.00 95.75 77 ALA A CA 1
ATOM 564 C C . ALA A 1 77 ? 14.853 -7.209 -8.295 1.00 95.75 77 ALA A C 1
ATOM 566 O O . ALA A 1 77 ? 15.236 -8.361 -8.494 1.00 95.75 77 ALA A O 1
ATOM 567 N N . TRP A 1 78 ? 13.564 -6.869 -8.402 1.00 95.50 78 TRP A N 1
ATOM 568 C CA . TRP A 1 78 ? 12.492 -7.838 -8.656 1.00 95.50 78 TRP A CA 1
ATOM 569 C C . TRP A 1 78 ? 11.431 -7.362 -9.658 1.00 95.50 78 TRP A C 1
ATOM 571 O O . TRP A 1 78 ? 10.421 -8.041 -9.837 1.00 95.50 78 TRP A O 1
ATOM 581 N N . THR A 1 79 ? 11.657 -6.232 -10.334 1.00 96.69 79 THR A N 1
ATOM 582 C CA . THR A 1 79 ? 10.735 -5.692 -11.348 1.00 96.69 79 THR A CA 1
ATOM 583 C C . THR A 1 79 ? 11.452 -5.238 -12.608 1.00 96.69 79 THR A C 1
ATOM 585 O O . THR A 1 79 ? 12.638 -4.915 -12.583 1.00 96.69 79 THR A O 1
ATOM 588 N N . SER A 1 80 ? 10.706 -5.145 -13.702 1.00 97.06 80 SER A N 1
ATOM 589 C CA . SER A 1 80 ? 11.088 -4.570 -14.992 1.00 97.06 80 SER A CA 1
ATOM 590 C C . SER A 1 80 ? 10.105 -3.472 -15.412 1.00 97.06 80 SER A C 1
ATOM 592 O O . SER A 1 80 ? 8.977 -3.409 -14.926 1.00 97.06 80 SER A O 1
ATOM 594 N N . VAL A 1 81 ? 10.518 -2.598 -16.336 1.00 95.44 81 VAL A N 1
ATOM 595 C CA . VAL A 1 81 ? 9.614 -1.600 -16.940 1.00 95.44 81 VAL A CA 1
ATOM 596 C C . VAL A 1 81 ? 8.433 -2.311 -17.603 1.00 95.44 81 VAL A C 1
ATOM 598 O O . VAL A 1 81 ? 8.619 -3.293 -18.320 1.00 95.44 81 VAL A O 1
ATOM 601 N N . GLY A 1 82 ? 7.219 -1.815 -17.360 1.00 95.56 82 GLY A N 1
ATOM 602 C CA . GLY A 1 82 ? 5.978 -2.430 -17.833 1.00 95.56 82 GLY A CA 1
ATOM 603 C C . GLY A 1 82 ? 5.390 -3.494 -16.900 1.00 95.56 82 GLY A C 1
ATOM 604 O O . GLY A 1 82 ? 4.240 -3.891 -17.107 1.00 95.56 82 GLY A O 1
ATOM 605 N N . ASP A 1 83 ? 6.109 -3.915 -15.854 1.00 96.44 83 ASP A N 1
ATOM 606 C CA . ASP A 1 83 ? 5.553 -4.836 -14.866 1.00 96.44 83 ASP A CA 1
ATOM 607 C C . ASP A 1 83 ? 4.395 -4.197 -14.106 1.00 96.44 83 ASP A C 1
ATOM 609 O O . ASP A 1 83 ? 4.395 -3.012 -13.762 1.00 96.44 83 ASP A O 1
ATOM 613 N N . LYS A 1 84 ? 3.397 -5.025 -13.804 1.00 95.75 84 LYS A N 1
ATOM 614 C CA . LYS A 1 84 ? 2.263 -4.640 -12.976 1.00 95.75 84 LYS A CA 1
ATOM 615 C C . LYS A 1 84 ? 2.537 -5.028 -11.530 1.00 95.75 84 LYS A C 1
ATOM 617 O O . LYS A 1 84 ? 2.519 -6.208 -11.187 1.00 95.75 84 LYS A O 1
ATOM 622 N N . VAL A 1 85 ? 2.750 -4.030 -10.682 1.00 95.50 85 VAL A N 1
ATOM 623 C CA . VAL A 1 85 ? 3.014 -4.224 -9.255 1.00 95.50 85 VAL A CA 1
ATOM 624 C C . VAL A 1 85 ? 1.717 -4.061 -8.482 1.00 95.50 85 VAL A C 1
ATOM 626 O O . VAL A 1 85 ? 1.024 -3.053 -8.614 1.00 95.50 85 VAL A O 1
ATOM 629 N N . TYR A 1 86 ? 1.390 -5.062 -7.673 1.00 95.75 86 TYR A N 1
ATOM 630 C CA . TYR A 1 86 ? 0.271 -5.052 -6.740 1.00 95.75 86 TYR A CA 1
ATOM 631 C C . TYR A 1 86 ? 0.759 -4.706 -5.345 1.00 95.75 86 TYR A C 1
ATOM 633 O O . TYR A 1 86 ? 1.864 -5.086 -4.966 1.00 95.75 86 TYR A O 1
ATOM 641 N N . ILE A 1 87 ? -0.078 -4.013 -4.581 1.00 95.12 87 ILE A N 1
ATOM 642 C CA . ILE A 1 87 ? 0.278 -3.509 -3.260 1.00 95.12 87 ILE A CA 1
ATOM 643 C C . ILE A 1 87 ? -0.907 -3.550 -2.301 1.00 95.12 87 ILE A C 1
ATOM 645 O O . ILE A 1 87 ? -2.048 -3.283 -2.684 1.00 95.12 87 ILE A O 1
ATOM 649 N N . GLN A 1 88 ? -0.619 -3.869 -1.043 1.00 94.31 88 GLN A N 1
ATOM 650 C CA . GLN A 1 88 ? -1.571 -3.832 0.056 1.00 94.31 88 GLN A CA 1
ATOM 651 C C . GLN A 1 88 ? -0.879 -3.358 1.333 1.00 94.31 88 GLN A C 1
ATOM 653 O O . GLN A 1 88 ? 0.113 -3.945 1.758 1.00 94.31 88 GLN A O 1
ATOM 658 N N . PHE A 1 89 ? -1.428 -2.337 1.981 1.00 94.00 89 PHE A N 1
ATOM 659 C CA . PHE A 1 89 ? -1.080 -2.007 3.360 1.00 94.00 89 PHE A CA 1
ATOM 660 C C . PHE A 1 89 ? -1.752 -2.967 4.344 1.00 94.00 89 PHE A C 1
ATOM 662 O O . PHE A 1 89 ? -2.949 -3.259 4.198 1.00 94.00 89 PHE A O 1
ATOM 669 N N . ARG A 1 90 ? -0.990 -3.403 5.350 1.00 92.88 90 ARG A N 1
ATOM 670 C CA . ARG A 1 90 ? -1.460 -4.206 6.482 1.00 92.88 90 ARG A CA 1
ATOM 671 C C . ARG A 1 90 ? -0.867 -3.645 7.786 1.00 92.88 90 ARG A C 1
ATOM 673 O O . ARG A 1 90 ? 0.353 -3.451 7.827 1.00 92.88 90 ARG A O 1
ATOM 680 N N . PRO A 1 91 ? -1.681 -3.399 8.828 1.00 91.12 91 PRO A N 1
ATOM 681 C CA . PRO A 1 91 ? -1.182 -3.116 10.173 1.00 91.12 91 PRO A CA 1
ATOM 682 C C . PRO A 1 91 ? -0.290 -4.243 10.693 1.00 91.12 91 PRO A C 1
ATOM 684 O O . PRO A 1 91 ? -0.469 -5.404 10.310 1.00 91.12 91 PRO A O 1
ATOM 687 N N . ASP A 1 92 ? 0.661 -3.910 11.562 1.00 91.50 92 ASP A N 1
ATOM 688 C CA . ASP A 1 92 ? 1.501 -4.924 12.199 1.00 91.50 92 ASP A CA 1
ATOM 689 C C . ASP A 1 92 ? 0.732 -5.720 13.264 1.00 91.50 92 ASP A C 1
ATOM 691 O O . ASP A 1 92 ? -0.253 -5.261 13.847 1.00 91.50 92 ASP A O 1
ATOM 695 N N . SER A 1 93 ? 1.210 -6.936 13.533 1.00 83.00 93 SER A N 1
ATOM 696 C CA . SER A 1 93 ? 0.654 -7.785 14.585 1.00 83.00 93 SER A CA 1
ATOM 697 C C . SER A 1 93 ? 0.797 -7.127 15.954 1.00 83.00 93 SER A C 1
ATOM 699 O O . SER A 1 93 ? 1.893 -6.683 16.303 1.00 83.00 93 SER A O 1
ATOM 701 N N . GLY A 1 94 ? -0.277 -7.125 16.744 1.00 80.25 94 GLY A N 1
ATOM 702 C CA . GLY A 1 94 ? -0.310 -6.461 18.051 1.00 80.25 94 GLY A CA 1
ATOM 703 C C . GLY A 1 94 ? -0.857 -5.033 18.029 1.00 80.25 94 GLY A C 1
ATOM 704 O O . GLY A 1 94 ? -1.067 -4.470 19.101 1.00 80.25 94 GLY A O 1
ATOM 705 N N . ASP A 1 95 ? -1.143 -4.470 16.851 1.00 81.88 95 ASP A N 1
ATOM 706 C CA . ASP A 1 95 ? -1.941 -3.250 16.747 1.00 81.88 95 ASP A CA 1
ATOM 707 C C . ASP A 1 95 ? -3.430 -3.557 17.030 1.00 81.88 95 ASP A C 1
ATOM 709 O O . ASP A 1 95 ? -3.966 -4.618 16.683 1.00 81.88 95 ASP A O 1
ATOM 713 N N . ASP A 1 96 ? -4.137 -2.618 17.654 1.00 76.81 96 ASP A N 1
ATOM 714 C CA . ASP A 1 96 ? -5.568 -2.745 17.953 1.00 76.81 96 ASP A CA 1
ATOM 715 C C . ASP A 1 96 ? -6.432 -2.786 16.685 1.00 76.81 96 ASP A C 1
ATOM 717 O O . ASP A 1 96 ? -7.599 -3.189 16.745 1.00 76.81 96 ASP A O 1
ATOM 721 N N . CYS A 1 97 ? -5.875 -2.361 15.551 1.00 77.25 97 CYS A N 1
ATOM 722 C CA . CYS A 1 97 ? -6.497 -2.435 14.233 1.00 77.25 97 CYS A CA 1
ATOM 723 C C . CYS A 1 97 ? -5.979 -3.597 13.367 1.00 77.25 97 CYS A C 1
ATOM 725 O O . CYS A 1 97 ? -6.323 -3.681 12.187 1.00 77.25 97 CYS A O 1
ATOM 727 N N . GLU A 1 98 ? -5.177 -4.513 13.927 1.00 79.38 98 GLU A N 1
ATOM 728 C CA . GLU A 1 98 ? -4.704 -5.707 13.220 1.00 79.38 98 GLU A CA 1
ATOM 729 C C . GLU A 1 98 ? -5.857 -6.434 12.503 1.00 79.38 98 GLU A C 1
ATOM 731 O O . GLU A 1 98 ? -6.926 -6.680 13.069 1.00 79.38 98 GLU A O 1
ATOM 736 N N . GLY A 1 99 ? -5.630 -6.778 11.231 1.00 75.69 99 GLY A N 1
ATOM 737 C CA . GLY A 1 99 ? -6.628 -7.394 10.354 1.00 75.69 99 GLY A CA 1
ATOM 738 C C . GLY A 1 99 ? -7.443 -6.402 9.518 1.00 75.69 99 GLY A C 1
ATOM 739 O O . GLY A 1 99 ? -8.051 -6.817 8.528 1.00 75.69 99 GLY A O 1
ATOM 740 N N . ALA A 1 100 ? -7.404 -5.101 9.829 1.00 79.38 100 ALA A N 1
ATOM 741 C CA . ALA A 1 100 ? -7.910 -4.048 8.952 1.00 79.38 100 ALA A CA 1
ATOM 742 C C . ALA A 1 100 ? -6.938 -3.848 7.778 1.00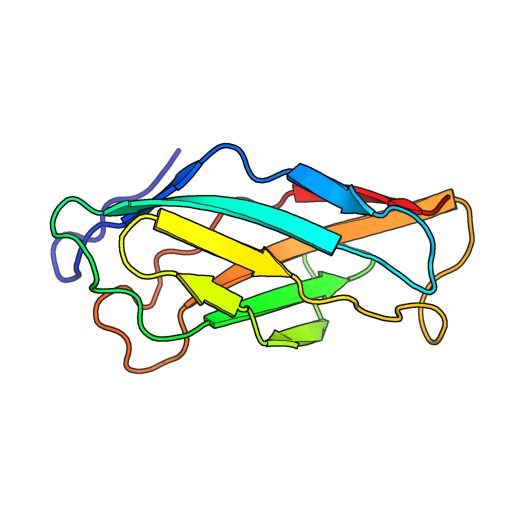 79.38 100 ALA A C 1
ATOM 744 O O . ALA A 1 100 ? -6.134 -2.927 7.744 1.00 79.38 100 ALA A O 1
ATOM 745 N N . ASN A 1 101 ? -6.952 -4.759 6.811 1.00 86.50 101 ASN A N 1
ATOM 746 C CA . ASN A 1 101 ? -6.124 -4.609 5.621 1.00 86.50 101 ASN A CA 1
ATOM 747 C C . ASN A 1 101 ? -6.766 -3.614 4.653 1.00 86.50 101 ASN A C 1
ATOM 749 O O . ASN A 1 101 ? -7.980 -3.613 4.451 1.00 86.50 101 ASN A O 1
ATOM 753 N N . SER A 1 102 ? -5.935 -2.827 3.976 1.00 87.06 102 SER A N 1
ATOM 754 C CA . SER A 1 102 ? -6.399 -2.053 2.824 1.00 87.06 102 SER A CA 1
ATOM 755 C C . SER A 1 102 ? -6.829 -2.969 1.663 1.00 87.06 102 SER A C 1
ATOM 757 O O . SER A 1 102 ? -6.511 -4.167 1.621 1.00 87.06 102 SER A O 1
ATOM 759 N N . GLY A 1 103 ? -7.535 -2.397 0.683 1.00 88.38 103 GLY A N 1
ATOM 760 C CA . GL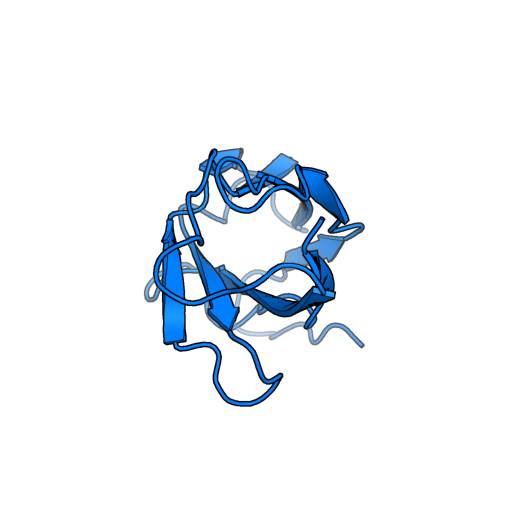Y A 1 103 ? -7.727 -3.041 -0.617 1.00 88.38 103 GLY A CA 1
ATOM 761 C C . GLY A 1 103 ? -6.397 -3.330 -1.328 1.00 88.38 103 GLY A C 1
ATOM 762 O O . GLY A 1 103 ? -5.350 -2.801 -0.965 1.00 88.38 103 GLY A O 1
ATOM 763 N N . ILE A 1 104 ? -6.436 -4.173 -2.363 1.00 91.81 104 ILE A N 1
ATOM 764 C CA . ILE A 1 104 ? -5.265 -4.401 -3.220 1.00 91.81 104 ILE A CA 1
ATOM 765 C C . ILE A 1 104 ? -5.283 -3.384 -4.357 1.00 91.81 104 ILE A C 1
ATOM 767 O O . ILE A 1 104 ? -6.182 -3.401 -5.203 1.00 91.81 104 ILE A O 1
ATOM 771 N N . TYR A 1 105 ? -4.255 -2.547 -4.401 1.00 91.69 105 TYR A N 1
ATOM 772 C CA . TYR A 1 105 ? -4.036 -1.550 -5.442 1.00 91.69 105 TYR A CA 1
ATOM 773 C C . TYR A 1 105 ? -2.961 -2.036 -6.412 1.00 91.69 105 TYR A C 1
ATOM 775 O O . TYR A 1 105 ? -2.332 -3.074 -6.192 1.00 91.69 105 TYR A O 1
ATOM 783 N N . HIS A 1 106 ? -2.780 -1.321 -7.520 1.00 93.44 106 HIS A N 1
ATOM 784 C CA . HIS A 1 106 ? -1.712 -1.625 -8.461 1.00 93.44 106 HIS A CA 1
ATOM 785 C C . HIS A 1 106 ? -1.253 -0.400 -9.241 1.00 93.44 106 HIS A C 1
ATOM 787 O O . HIS A 1 106 ? -2.021 0.541 -9.432 1.00 93.44 106 HIS A O 1
ATOM 793 N N . PHE A 1 107 ? -0.035 -0.478 -9.765 1.00 93.12 107 PHE A N 1
ATOM 794 C CA . PHE A 1 107 ? 0.497 0.442 -10.763 1.00 93.12 107 PHE A CA 1
ATOM 795 C C . PHE A 1 107 ? 1.318 -0.327 -11.802 1.00 93.12 107 PHE A C 1
ATOM 797 O O . PHE A 1 107 ? 1.635 -1.504 -11.608 1.00 93.12 107 PHE A O 1
ATOM 804 N N . THR A 1 108 ? 1.623 0.335 -12.914 1.00 94.62 108 THR A N 1
ATOM 805 C CA . THR A 1 108 ? 2.553 -0.175 -13.923 1.00 94.62 108 THR A CA 1
ATOM 806 C C . THR A 1 108 ? 3.868 0.569 -13.771 1.00 94.62 108 THR A C 1
ATOM 808 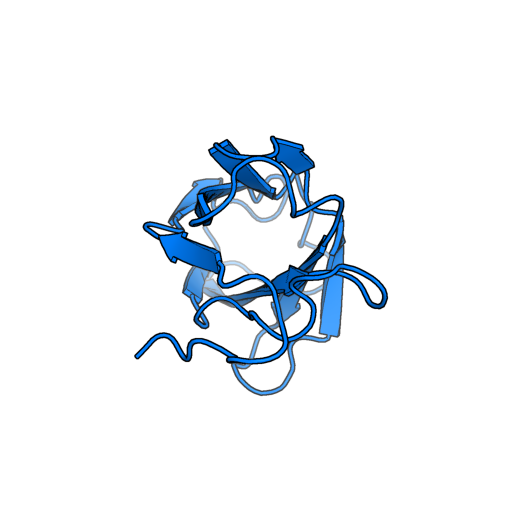O O . THR A 1 108 ? 3.864 1.796 -13.682 1.00 94.62 108 THR A O 1
ATOM 811 N N . VAL A 1 109 ? 4.968 -0.173 -13.723 1.00 93.06 109 VAL A N 1
ATOM 812 C CA . VAL A 1 109 ? 6.317 0.376 -13.594 1.00 93.06 109 VAL A CA 1
ATOM 813 C C . VAL A 1 109 ? 6.668 1.210 -14.828 1.00 93.06 109 VAL A C 1
ATOM 815 O O . VAL A 1 109 ? 6.549 0.715 -15.954 1.00 93.06 109 VAL A O 1
ATOM 818 N N . ALA A 1 110 ? 7.099 2.452 -14.589 1.00 87.75 110 ALA A N 1
ATOM 819 C CA . ALA A 1 110 ? 7.596 3.385 -15.598 1.00 87.75 110 ALA A CA 1
ATOM 820 C C . ALA A 1 110 ? 9.107 3.240 -15.823 1.00 87.75 110 ALA A C 1
ATOM 822 O O . ALA A 1 110 ? 9.835 2.927 -14.848 1.00 87.75 110 ALA A O 1
#

Organism: NCBI:txid412755

pLDDT: mean 86.65, std 12.81, range [36.53, 97.06]

Sequence (110 aa):
MDVKVASKKPIVYSNFHMTGFTRATVTGIGFLNEETGSSLASGKFYLGLSKTNLIHAVVAQVAGGASITIPETDIEAWTSVGDKVYIQFRPDSGDDCEGANSGIYHFTVA